Protein AF-A0AAQ0R6Y6-F1 (afdb_monomer)

Secondary structure (DSSP, 8-state):
--PPPGGG--HHHHHHHHHHHHHHHHHHHHHHHHHHHHHHHTTTTTTSS-SSHHHHHHHHSS--HHHHHHHHHHHHHHHH-HHHHHHHHTTSS-TTT--

Solvent-accessible surface area (backbone atoms only — not comparable to full-atom values): 5815 Å² total; per-residue (Å²): 130,90,74,75,58,79,91,78,47,54,82,64,52,47,52,49,53,50,54,50,51,52,50,52,49,49,55,53,51,53,54,49,28,55,53,50,33,51,41,61,79,64,54,69,59,71,90,70,87,54,94,43,70,31,57,45,47,29,76,73,47,93,53,51,60,67,58,28,42,51,48,49,50,49,19,50,48,34,68,75,35,55,72,57,32,52,33,39,74,72,65,77,41,60,83,86,70,79,117

Mean predicted aligned error: 6.96 Å

Sequence (99 aa):
MDSRDAWQLDGEDLKGEVLDLVRARHELQSRMVLLIVEIFSRDVLGGKGFRAIAQWLHGSTNLEIGECSLLVGLARLLMLEPVVGDAFHRGDVDALKAR

Foldseek 3Di:
DPDDPPVPADPVRNVVVVVVVVVVVLVVLLVLLVVLLVCVVVVVCPPVPDPDQLVVDVVVDVDDSVRSCLSNVLSVVCNVPVVVVVCSVVVVDRSVPPD

Radius of gyration: 16.64 Å; Cα contacts (8 Å, |Δi|>4): 47; chains: 1; bounding box: 43×27×48 Å

pLDDT: mean 83.59, std 12.18, range [40.22, 95.19]

Structure (mmCIF, N/CA/C/O backbone):
data_AF-A0AAQ0R6Y6-F1
#
_entry.id   AF-A0AAQ0R6Y6-F1
#
loop_
_atom_site.group_PDB
_atom_site.id
_atom_site.type_symbol
_atom_site.label_atom_id
_atom_site.label_alt_id
_atom_site.label_comp_id
_atom_site.label_asym_id
_atom_site.label_entity_id
_atom_site.label_seq_id
_atom_site.pdbx_PDB_ins_code
_atom_site.Cartn_x
_atom_site.Cartn_y
_atom_site.Cartn_z
_atom_site.occupancy
_atom_site.B_iso_or_equiv
_atom_site.auth_seq_id
_atom_site.auth_comp_id
_atom_site.auth_asym_id
_atom_site.auth_atom_id
_atom_site.pdbx_PDB_model_num
ATOM 1 N N . MET A 1 1 ? 11.297 -15.190 -9.694 1.00 51.53 1 MET A N 1
ATOM 2 C CA . MET A 1 1 ? 11.653 -14.425 -10.899 1.00 51.53 1 MET A CA 1
ATOM 3 C C . MET A 1 1 ? 13.164 -14.466 -10.959 1.00 51.53 1 MET A C 1
ATOM 5 O O . MET A 1 1 ? 13.778 -13.957 -10.029 1.00 51.53 1 MET A O 1
ATOM 9 N N . ASP A 1 2 ? 13.742 -15.181 -11.923 1.00 56.66 2 ASP A N 1
ATOM 10 C CA . ASP A 1 2 ? 15.182 -15.072 -12.180 1.00 56.66 2 ASP A CA 1
ATOM 11 C C . ASP A 1 2 ? 15.407 -13.672 -12.744 1.00 56.66 2 ASP A C 1
ATOM 13 O O . ASP A 1 2 ? 15.050 -13.391 -13.886 1.00 56.66 2 ASP A O 1
ATOM 17 N N . SER A 1 3 ? 15.878 -12.759 -11.897 1.00 67.50 3 SER A N 1
ATOM 18 C CA . SER A 1 3 ? 16.173 -11.395 -12.317 1.00 67.50 3 SER A CA 1
ATOM 19 C C . SER A 1 3 ? 17.495 -11.423 -13.065 1.00 67.50 3 SER A C 1
ATOM 21 O O . SER A 1 3 ? 18.527 -11.734 -12.470 1.00 67.50 3 SER A O 1
ATOM 23 N N . ARG A 1 4 ? 17.473 -11.088 -14.358 1.00 78.19 4 ARG A N 1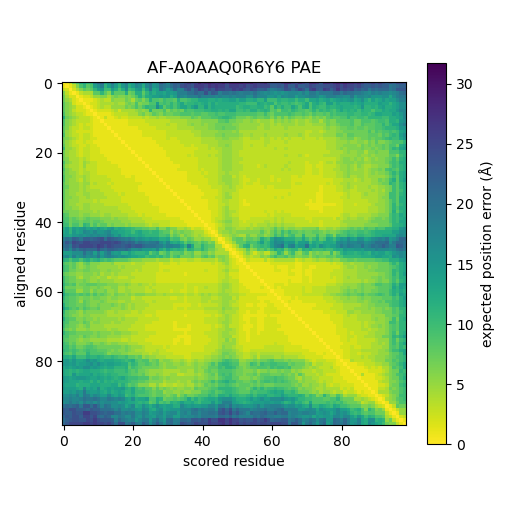
ATOM 24 C CA . ARG A 1 4 ? 18.697 -10.709 -15.073 1.00 78.19 4 ARG A CA 1
ATOM 25 C C . ARG A 1 4 ? 19.306 -9.493 -14.372 1.00 78.19 4 ARG A C 1
ATOM 27 O O . ARG A 1 4 ? 18.578 -8.654 -13.834 1.00 78.19 4 ARG A O 1
ATOM 34 N N . ASP A 1 5 ? 20.631 -9.403 -14.356 1.00 84.12 5 ASP A N 1
ATOM 35 C CA . ASP A 1 5 ? 21.291 -8.229 -13.787 1.00 84.12 5 ASP A CA 1
ATOM 36 C C . ASP A 1 5 ? 21.016 -7.003 -14.667 1.00 84.12 5 ASP A C 1
ATOM 38 O O . ASP A 1 5 ? 20.992 -7.108 -15.892 1.00 84.12 5 ASP A O 1
ATOM 42 N N . ALA A 1 6 ? 20.898 -5.813 -14.069 1.00 81.88 6 ALA A N 1
ATOM 43 C CA . ALA A 1 6 ? 20.572 -4.584 -14.802 1.00 81.88 6 ALA A CA 1
ATOM 44 C C . ALA A 1 6 ? 21.535 -4.268 -15.966 1.00 81.88 6 ALA A C 1
ATOM 46 O O . ALA A 1 6 ? 21.130 -3.664 -16.953 1.00 81.88 6 ALA A O 1
ATOM 47 N N . TRP A 1 7 ? 22.801 -4.694 -15.873 1.00 87.06 7 TRP A N 1
ATOM 48 C CA . TRP A 1 7 ? 23.801 -4.506 -16.931 1.00 87.06 7 TRP A CA 1
ATOM 49 C C . TRP A 1 7 ? 23.566 -5.392 -18.170 1.00 87.06 7 TRP A C 1
ATOM 51 O O . TRP A 1 7 ? 24.172 -5.146 -19.209 1.00 87.06 7 TRP A O 1
ATOM 61 N N . GLN A 1 8 ? 22.710 -6.414 -18.067 1.00 88.75 8 GLN A N 1
ATOM 62 C CA . GLN A 1 8 ? 22.388 -7.373 -19.133 1.00 88.75 8 GLN A CA 1
ATOM 63 C C . GLN A 1 8 ? 21.174 -6.957 -19.975 1.00 88.75 8 GLN A C 1
ATOM 65 O O . GLN A 1 8 ? 20.843 -7.638 -20.944 1.00 88.75 8 GLN A O 1
ATOM 70 N N . LEU A 1 9 ? 20.482 -5.889 -19.581 1.00 89.31 9 LEU A N 1
ATOM 71 C CA . LEU A 1 9 ? 19.238 -5.442 -20.193 1.00 89.31 9 LEU A CA 1
ATOM 72 C C . LEU A 1 9 ? 19.525 -4.331 -21.206 1.00 89.31 9 LEU A C 1
ATOM 74 O O . LEU A 1 9 ? 20.282 -3.400 -20.919 1.00 89.31 9 LEU A O 1
ATOM 78 N N . ASP A 1 10 ? 18.905 -4.408 -22.382 1.00 92.44 10 ASP A N 1
ATOM 79 C CA . ASP A 1 10 ? 18.883 -3.279 -23.309 1.00 92.44 10 ASP A CA 1
ATOM 80 C C . ASP A 1 10 ? 17.874 -2.198 -22.868 1.00 92.44 10 ASP A C 1
ATOM 82 O O . ASP A 1 10 ? 17.219 -2.296 -21.828 1.00 92.44 10 ASP A O 1
ATOM 86 N N . GLY A 1 11 ? 17.769 -1.113 -23.641 1.00 92.38 11 GLY A N 1
ATOM 87 C CA . GLY A 1 11 ? 16.923 0.026 -23.279 1.00 92.38 11 GLY A CA 1
ATOM 88 C C . GLY A 1 11 ? 15.419 -0.274 -23.218 1.00 92.38 11 GLY A C 1
ATOM 89 O O . GLY A 1 11 ? 14.716 0.393 -22.459 1.00 92.38 11 GLY A O 1
ATOM 90 N N . GLU A 1 12 ? 14.915 -1.237 -23.992 1.00 94.75 12 GLU A N 1
ATOM 91 C CA . GLU A 1 12 ? 13.500 -1.630 -23.948 1.00 94.75 12 GLU A CA 1
ATOM 92 C C . GLU A 1 12 ? 13.260 -2.669 -22.851 1.00 94.75 12 GLU A C 1
ATOM 94 O O . GLU A 1 12 ? 12.300 -2.535 -22.090 1.00 94.75 12 GLU A O 1
ATOM 99 N N . ASP A 1 13 ? 14.185 -3.614 -22.682 1.00 92.56 13 ASP A N 1
ATOM 100 C CA . ASP A 1 13 ? 14.182 -4.572 -21.578 1.00 92.56 13 ASP A CA 1
ATOM 101 C C . ASP A 1 13 ? 14.191 -3.857 -20.213 1.00 92.56 13 ASP A C 1
ATOM 103 O O . ASP A 1 13 ? 13.412 -4.204 -19.327 1.00 92.56 13 ASP A O 1
ATOM 107 N N . LEU A 1 14 ? 14.991 -2.794 -20.048 1.00 93.00 14 LEU A N 1
ATOM 108 C CA . LEU A 1 14 ? 15.006 -1.975 -18.827 1.00 93.00 14 LEU A CA 1
ATOM 109 C C . LEU A 1 14 ? 13.647 -1.333 -18.531 1.00 93.00 14 LEU A C 1
ATOM 111 O O . LEU A 1 14 ? 13.210 -1.304 -17.379 1.00 93.00 14 LEU A O 1
ATOM 115 N N . LYS A 1 15 ? 12.969 -0.801 -19.554 1.00 92.44 15 LYS A N 1
ATOM 116 C CA . LYS A 1 15 ? 11.631 -0.215 -19.386 1.00 92.44 15 LYS A CA 1
ATOM 117 C C . LYS A 1 15 ? 10.618 -1.291 -19.007 1.00 92.44 15 LYS A C 1
ATOM 119 O O . LYS A 1 15 ? 9.794 -1.044 -18.129 1.00 92.44 15 LYS A O 1
ATOM 124 N N . GLY A 1 16 ? 10.696 -2.460 -19.644 1.00 92.88 16 GLY A N 1
ATOM 125 C CA . GLY A 1 16 ? 9.860 -3.619 -19.339 1.00 92.88 16 GLY A CA 1
ATOM 126 C C . GLY A 1 16 ? 9.983 -4.037 -17.875 1.00 92.88 16 GLY A C 1
ATOM 127 O O . GLY A 1 16 ? 8.984 -4.043 -17.159 1.00 92.88 16 GLY A O 1
ATOM 128 N N . GLU A 1 17 ? 11.212 -4.254 -17.403 1.00 92.75 17 GLU A N 1
ATOM 129 C CA . GLU A 1 17 ? 11.489 -4.641 -16.013 1.00 92.75 17 GLU A CA 1
ATOM 130 C C . GLU A 1 17 ? 10.979 -3.596 -15.007 1.00 92.75 17 GLU A C 1
ATOM 132 O O . GLU A 1 17 ? 10.368 -3.941 -13.994 1.00 92.75 17 GLU A O 1
ATOM 137 N N . VAL A 1 18 ? 11.140 -2.296 -15.291 1.00 92.50 18 VAL A N 1
ATOM 138 C CA . VAL A 1 18 ? 10.580 -1.236 -14.433 1.00 92.50 18 VAL A CA 1
ATOM 139 C C . VAL A 1 18 ? 9.052 -1.306 -14.380 1.00 92.50 18 VAL A C 1
ATOM 141 O O . VAL A 1 18 ? 8.474 -1.196 -13.297 1.00 92.50 18 VAL A O 1
ATOM 144 N N . LEU A 1 19 ? 8.377 -1.488 -15.518 1.00 92.12 19 LEU A N 1
ATOM 145 C CA . LEU A 1 19 ? 6.916 -1.584 -15.560 1.00 92.12 19 LEU A CA 1
ATOM 146 C C . LEU A 1 19 ? 6.400 -2.828 -14.827 1.00 92.12 19 LEU A C 1
ATOM 148 O O . LEU A 1 19 ? 5.379 -2.747 -14.137 1.00 92.12 19 LEU A O 1
ATOM 152 N N . ASP A 1 20 ? 7.117 -3.944 -14.917 1.00 90.56 20 ASP A N 1
ATOM 153 C CA . ASP A 1 20 ? 6.777 -5.175 -14.209 1.00 90.56 20 ASP A CA 1
ATOM 154 C C . ASP A 1 20 ? 6.961 -5.025 -12.694 1.00 90.56 20 ASP A C 1
ATOM 156 O O . ASP A 1 20 ? 6.070 -5.397 -11.926 1.00 90.56 20 ASP A O 1
ATOM 160 N N . LEU A 1 21 ? 8.039 -4.374 -12.246 1.00 92.00 21 LEU A N 1
ATOM 161 C CA . LEU A 1 21 ? 8.233 -4.038 -10.834 1.00 92.00 21 LEU A CA 1
ATOM 162 C C . LEU A 1 21 ? 7.166 -3.067 -10.316 1.00 92.00 21 LEU A C 1
ATOM 164 O O . LEU A 1 21 ? 6.680 -3.228 -9.195 1.00 92.00 21 LEU A O 1
ATOM 168 N N . VAL A 1 22 ? 6.760 -2.075 -11.114 1.00 89.56 22 VAL A N 1
ATOM 169 C CA . VAL A 1 22 ? 5.669 -1.156 -10.753 1.00 89.56 22 VAL A CA 1
ATOM 170 C C . VAL A 1 22 ? 4.341 -1.906 -10.625 1.00 89.56 22 VAL A C 1
ATOM 172 O O . VAL A 1 22 ? 3.596 -1.646 -9.677 1.00 89.56 22 VAL A O 1
ATOM 175 N N . ARG A 1 23 ? 4.059 -2.868 -11.514 1.00 85.12 23 ARG A N 1
ATOM 176 C CA . ARG A 1 23 ? 2.873 -3.733 -11.420 1.00 85.12 23 ARG A CA 1
ATOM 177 C C . ARG A 1 23 ? 2.909 -4.588 -10.154 1.00 85.12 23 ARG A C 1
ATOM 179 O O . ARG A 1 23 ? 1.957 -4.552 -9.379 1.00 85.12 23 ARG A O 1
ATOM 186 N N . ALA A 1 24 ? 4.025 -5.266 -9.891 1.00 87.06 24 ALA A N 1
ATOM 187 C CA . ALA A 1 24 ? 4.197 -6.080 -8.689 1.00 87.06 24 ALA A CA 1
ATOM 188 C C . ALA A 1 24 ? 4.074 -5.239 -7.405 1.00 87.06 24 ALA A C 1
ATOM 190 O O . ALA A 1 24 ? 3.417 -5.644 -6.445 1.00 87.06 24 ALA A O 1
ATOM 191 N N . ARG A 1 25 ? 4.650 -4.028 -7.393 1.00 88.81 25 ARG A N 1
ATOM 192 C CA . ARG A 1 25 ? 4.494 -3.069 -6.291 1.00 88.81 25 ARG A CA 1
ATOM 193 C C . ARG A 1 25 ? 3.029 -2.707 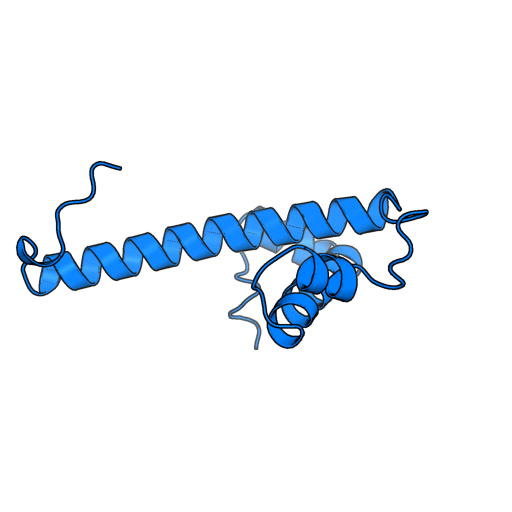-6.080 1.00 88.81 25 ARG A C 1
ATOM 195 O O . ARG A 1 25 ? 2.584 -2.695 -4.935 1.00 88.81 25 ARG A O 1
ATOM 202 N N . HIS A 1 26 ? 2.294 -2.413 -7.152 1.00 84.06 26 HIS A N 1
ATOM 203 C CA . HIS A 1 26 ? 0.872 -2.095 -7.068 1.00 84.06 26 HIS A CA 1
ATOM 204 C C . HIS A 1 26 ? 0.071 -3.266 -6.476 1.00 84.06 26 HIS A C 1
ATOM 206 O O . HIS A 1 26 ? -0.671 -3.063 -5.520 1.00 84.06 26 HIS A O 1
ATOM 212 N N . GLU A 1 27 ? 0.276 -4.496 -6.951 1.00 85.06 27 GLU A N 1
ATOM 213 C CA . GLU A 1 27 ? -0.406 -5.692 -6.433 1.00 85.06 27 GLU A CA 1
ATOM 214 C C . GLU A 1 27 ? -0.137 -5.921 -4.937 1.00 85.06 27 GLU A C 1
ATOM 216 O O . GLU A 1 27 ? -1.063 -6.142 -4.148 1.00 85.06 27 GLU A O 1
ATOM 221 N N . LEU A 1 28 ? 1.130 -5.816 -4.521 1.00 89.94 28 LEU A N 1
ATOM 222 C CA . LEU A 1 28 ? 1.525 -5.950 -3.119 1.00 89.94 28 LEU A CA 1
ATOM 223 C C . LEU A 1 28 ? 0.929 -4.839 -2.252 1.00 89.94 28 LEU A C 1
ATOM 225 O O . LEU A 1 28 ? 0.438 -5.110 -1.153 1.00 89.94 28 LEU A O 1
ATOM 229 N N . GLN A 1 29 ? 0.940 -3.600 -2.744 1.00 87.62 29 GLN A N 1
ATOM 230 C CA . GLN A 1 29 ? 0.367 -2.463 -2.035 1.00 87.62 29 GLN A CA 1
ATOM 231 C C . GLN A 1 29 ? -1.150 -2.614 -1.878 1.00 87.62 29 GLN A C 1
ATOM 233 O O . GLN A 1 29 ? -1.670 -2.394 -0.784 1.00 87.62 29 GLN A O 1
ATOM 238 N N . SER A 1 30 ? -1.850 -3.058 -2.921 1.00 84.12 30 SER A N 1
ATOM 239 C CA . SER A 1 30 ? -3.290 -3.306 -2.873 1.00 84.12 30 SER A CA 1
ATOM 240 C C . SER A 1 30 ? -3.642 -4.402 -1.873 1.00 84.12 30 SER A C 1
ATOM 242 O O . SER A 1 30 ? -4.500 -4.207 -1.012 1.00 84.12 30 SER A O 1
ATOM 244 N N . ARG A 1 31 ? -2.904 -5.518 -1.884 1.00 89.50 31 ARG A N 1
ATOM 245 C CA . ARG A 1 31 ? -3.062 -6.582 -0.884 1.00 89.50 31 ARG A CA 1
ATOM 246 C C . ARG A 1 31 ? -2.813 -6.082 0.541 1.00 89.50 31 ARG A C 1
ATOM 248 O O . ARG A 1 31 ? -3.547 -6.451 1.455 1.00 89.50 31 ARG A O 1
ATOM 255 N N . MET A 1 32 ? -1.793 -5.249 0.743 1.00 91.38 32 MET A N 1
ATOM 256 C CA . MET A 1 32 ? -1.488 -4.670 2.052 1.00 91.38 32 MET A CA 1
ATOM 257 C C . MET A 1 32 ? -2.637 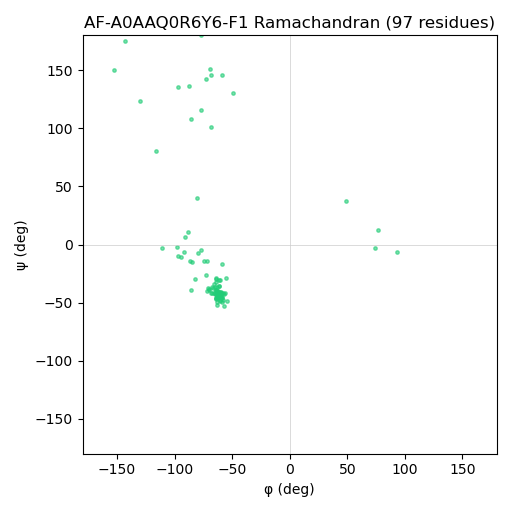-3.796 2.569 1.00 91.38 32 MET A C 1
ATOM 259 O O . MET A 1 32 ? -3.007 -3.918 3.734 1.00 91.38 32 MET A O 1
ATOM 263 N N . VAL A 1 33 ? -3.240 -2.965 1.714 1.00 90.44 33 VAL A N 1
ATOM 264 C CA . VAL A 1 33 ? -4.399 -2.129 2.074 1.00 90.44 33 VAL A CA 1
ATOM 265 C C . VAL A 1 33 ? -5.575 -2.989 2.538 1.00 90.44 33 VAL A C 1
ATOM 267 O O . VAL A 1 33 ? -6.153 -2.700 3.583 1.00 90.44 33 VAL A O 1
ATOM 270 N N . LEU A 1 34 ? -5.887 -4.078 1.830 1.00 88.75 34 LEU A N 1
ATOM 271 C CA . LEU A 1 34 ? -6.963 -4.998 2.221 1.00 88.75 34 LEU A CA 1
ATOM 272 C C . LEU A 1 34 ? -6.704 -5.659 3.580 1.00 88.75 34 LEU A C 1
ATOM 274 O O . LEU A 1 34 ? -7.600 -5.762 4.412 1.00 88.75 34 LEU A O 1
ATOM 278 N N . LEU A 1 35 ? -5.458 -6.046 3.855 1.00 92.19 35 LEU A N 1
ATOM 279 C CA . LEU A 1 35 ? -5.091 -6.577 5.168 1.00 92.19 35 LEU A CA 1
ATOM 280 C C . LEU A 1 35 ? -5.212 -5.518 6.274 1.00 92.19 35 LEU A C 1
ATOM 282 O O . LEU A 1 35 ? -5.587 -5.850 7.395 1.00 92.19 35 LEU A O 1
ATOM 286 N N . ILE A 1 36 ? -4.940 -4.246 5.975 1.00 92.25 36 ILE A N 1
ATOM 287 C CA . ILE A 1 36 ? -5.159 -3.147 6.924 1.00 92.25 36 ILE A CA 1
ATOM 288 C C . ILE A 1 36 ? -6.659 -2.942 7.196 1.00 92.25 36 ILE A C 1
ATOM 290 O O . ILE A 1 36 ? -7.019 -2.678 8.344 1.00 92.25 36 ILE A O 1
ATOM 294 N N . VAL A 1 37 ? -7.534 -3.108 6.194 1.00 90.38 37 VAL A N 1
ATOM 295 C CA . VAL A 1 37 ? -8.998 -3.120 6.401 1.00 90.38 37 VAL A CA 1
ATOM 296 C C . VAL A 1 37 ? -9.382 -4.215 7.396 1.00 90.38 37 VAL A C 1
ATOM 298 O O . VAL A 1 37 ? -10.055 -3.933 8.382 1.00 90.38 37 VAL A O 1
ATOM 301 N N . GLU A 1 38 ? -8.874 -5.434 7.222 1.00 90.69 38 GLU A N 1
ATOM 302 C CA . GLU A 1 38 ? -9.134 -6.532 8.162 1.00 90.69 38 GLU A CA 1
ATOM 303 C C . GLU A 1 38 ? -8.621 -6.235 9.578 1.00 90.69 38 GLU A C 1
ATOM 305 O O . GLU A 1 38 ? -9.269 -6.597 10.562 1.00 90.69 38 GLU A O 1
ATOM 310 N N . ILE A 1 39 ? -7.480 -5.547 9.706 1.00 90.50 39 ILE A N 1
ATOM 311 C CA . ILE A 1 39 ? -6.962 -5.111 11.009 1.00 90.50 39 ILE A CA 1
ATOM 312 C C . ILE A 1 39 ? -7.938 -4.140 11.688 1.00 90.50 39 ILE A C 1
ATOM 314 O O . ILE A 1 39 ? -8.149 -4.257 12.896 1.00 90.50 39 ILE A O 1
ATOM 318 N N . PHE A 1 40 ? -8.545 -3.215 10.932 1.00 86.25 40 PHE A N 1
ATOM 319 C CA . PHE A 1 40 ? -9.596 -2.332 11.443 1.00 86.25 40 PHE A CA 1
ATOM 320 C C . PHE A 1 40 ? -10.835 -3.115 11.874 1.00 86.25 40 PHE A C 1
ATOM 322 O O . PHE A 1 40 ? -11.293 -2.952 13.002 1.00 86.25 40 PHE A O 1
ATOM 329 N N . SER A 1 41 ? -11.365 -3.972 11.000 1.00 85.25 41 SER A N 1
ATOM 330 C CA . SER A 1 41 ? -12.620 -4.690 11.241 1.00 85.25 41 SER A CA 1
ATOM 331 C C . SER A 1 41 ? -12.542 -5.661 12.420 1.00 85.25 41 SER A C 1
ATOM 333 O O . SER A 1 41 ? -13.550 -5.908 13.076 1.00 85.25 41 SER A O 1
ATOM 335 N N . ARG A 1 42 ? -11.356 -6.213 12.698 1.00 88.44 42 ARG A N 1
ATOM 336 C CA . ARG A 1 42 ? -11.134 -7.194 13.772 1.00 88.44 42 ARG A CA 1
ATOM 337 C C . ARG A 1 42 ? -10.577 -6.590 15.067 1.00 88.44 42 ARG A C 1
ATOM 339 O O . ARG A 1 42 ? -10.355 -7.339 16.012 1.00 88.44 42 ARG A O 1
ATOM 346 N N . ASP A 1 43 ? -10.300 -5.284 15.094 1.00 83.50 43 ASP A N 1
ATOM 347 C CA . ASP A 1 43 ? -9.688 -4.558 16.222 1.00 83.50 43 ASP A CA 1
ATOM 348 C C . ASP A 1 43 ? -8.420 -5.232 16.809 1.00 83.50 43 ASP A C 1
ATOM 350 O O . ASP A 1 43 ? -8.158 -5.240 18.011 1.00 83.50 43 ASP A O 1
ATOM 354 N N . VAL A 1 44 ? -7.583 -5.825 15.948 1.00 81.81 44 VAL A N 1
ATOM 355 C CA . VAL A 1 44 ? -6.437 -6.669 16.374 1.00 81.81 44 VAL A CA 1
ATOM 356 C C . VAL A 1 44 ? -5.227 -5.881 16.885 1.00 81.81 44 VAL A C 1
ATOM 358 O O . VAL A 1 44 ? -4.229 -6.470 17.308 1.00 81.81 44 VAL A O 1
ATOM 361 N N . LEU A 1 45 ? -5.274 -4.550 16.819 1.00 78.19 45 LEU A N 1
ATOM 362 C CA . LEU A 1 45 ? -4.208 -3.681 17.322 1.00 78.19 45 LEU A CA 1
ATOM 363 C C . LEU A 1 45 ? -4.346 -3.356 18.813 1.00 78.19 45 LEU A C 1
ATOM 365 O O . LEU A 1 45 ? -3.367 -2.905 19.421 1.00 78.19 45 LEU A O 1
ATOM 369 N N . GLY A 1 46 ? -5.516 -3.620 19.407 1.00 68.69 46 GLY A N 1
ATOM 370 C CA . GLY A 1 46 ? -5.736 -3.495 20.842 1.00 68.69 46 GLY A CA 1
ATOM 371 C C . GLY A 1 46 ? -4.641 -4.210 21.646 1.00 68.69 46 GLY A C 1
ATOM 372 O O . GLY A 1 46 ? -4.286 -5.354 21.374 1.00 68.69 46 GLY A O 1
ATOM 373 N N . GLY A 1 47 ? -4.057 -3.512 22.624 1.00 65.00 47 GLY A N 1
ATOM 374 C CA . GLY A 1 47 ? -3.064 -4.080 23.547 1.00 65.00 47 GLY A CA 1
ATOM 375 C C . GLY A 1 47 ? -1.586 -3.927 23.160 1.00 65.00 47 GLY A C 1
ATOM 376 O O . GLY A 1 47 ? -0.731 -4.224 23.989 1.00 65.00 47 GLY A O 1
ATOM 377 N N . LYS A 1 48 ? -1.240 -3.410 21.969 1.00 66.38 48 LYS A N 1
ATOM 378 C CA . LYS A 1 48 ? 0.174 -3.234 21.550 1.00 66.38 48 LYS A CA 1
ATOM 379 C C . LYS A 1 48 ? 0.808 -1.876 21.890 1.00 66.38 48 LYS A C 1
ATOM 381 O O . LYS A 1 48 ? 1.914 -1.596 21.443 1.00 66.38 48 LYS A O 1
ATOM 386 N N . GLY A 1 49 ? 0.124 -1.009 22.639 1.00 67.88 49 GLY A N 1
ATOM 387 C CA . GLY A 1 49 ? 0.648 0.309 23.038 1.00 67.88 49 GLY A CA 1
ATOM 388 C C . GLY A 1 49 ? 0.684 1.373 21.927 1.00 67.88 49 GLY A C 1
ATOM 389 O O . GLY A 1 49 ? 1.005 2.528 22.201 1.00 67.88 49 GLY A O 1
ATOM 390 N N . PHE A 1 50 ? 0.307 1.029 20.694 1.00 75.62 50 PHE A N 1
ATOM 391 C CA . PHE A 1 50 ? 0.138 1.982 19.597 1.00 75.62 50 PHE A CA 1
ATOM 392 C C . PHE A 1 50 ? -1.280 2.557 19.596 1.00 75.62 50 PHE A C 1
ATOM 394 O O . PHE A 1 50 ? -2.251 1.820 19.747 1.00 75.62 50 PHE A O 1
ATOM 401 N N . ARG A 1 51 ? -1.411 3.874 19.389 1.00 75.44 51 ARG A N 1
ATOM 402 C CA . ARG A 1 51 ? -2.723 4.548 19.330 1.00 75.44 51 ARG A CA 1
ATOM 403 C C . ARG A 1 51 ? -3.363 4.497 17.939 1.00 75.44 51 ARG A C 1
ATOM 405 O O . ARG A 1 51 ? -4.546 4.789 17.810 1.0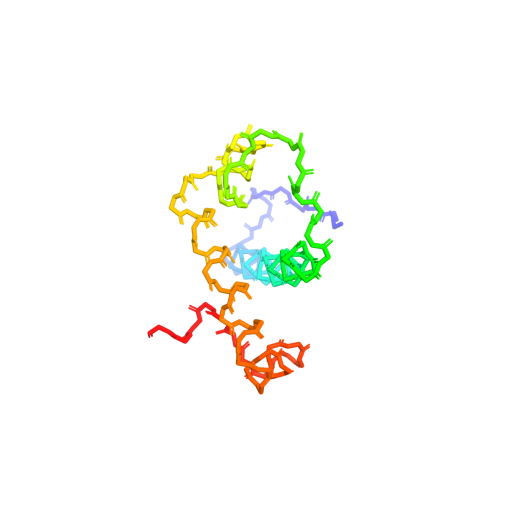0 75.44 51 ARG A O 1
ATOM 412 N N . ALA A 1 52 ? -2.591 4.162 16.903 1.00 86.44 52 ALA A N 1
ATOM 413 C CA . ALA A 1 52 ? -3.056 4.110 15.520 1.00 86.44 52 ALA A CA 1
ATOM 414 C C . ALA A 1 52 ? -2.253 3.112 14.671 1.00 86.44 52 ALA A C 1
ATOM 416 O O . ALA A 1 52 ? -1.048 2.950 14.868 1.00 86.44 52 ALA A O 1
ATOM 417 N N . ILE A 1 53 ? -2.901 2.526 13.656 1.00 90.81 53 ILE A N 1
ATOM 418 C CA . ILE A 1 53 ? -2.267 1.598 12.700 1.00 90.81 53 ILE A CA 1
ATOM 419 C C . ILE A 1 53 ? -1.051 2.234 12.012 1.00 90.81 53 ILE A C 1
ATOM 421 O O . ILE A 1 53 ? -0.014 1.594 11.888 1.00 90.81 53 ILE A O 1
ATOM 425 N N . ALA A 1 54 ? -1.142 3.509 11.620 1.00 92.69 54 ALA A N 1
ATOM 426 C CA . ALA A 1 54 ? -0.048 4.198 10.933 1.00 92.69 54 ALA A CA 1
ATOM 427 C C . ALA A 1 54 ? 1.212 4.312 11.809 1.00 92.69 54 ALA A C 1
ATOM 429 O O . ALA A 1 54 ? 2.322 4.157 11.314 1.00 92.69 54 ALA A O 1
ATOM 430 N N . GLN A 1 55 ? 1.042 4.523 13.118 1.00 92.12 55 GLN A N 1
ATOM 431 C CA . GLN A 1 55 ? 2.156 4.556 14.069 1.00 92.12 55 GLN A CA 1
ATOM 432 C C . GLN A 1 55 ? 2.767 3.169 14.264 1.00 92.12 55 GLN A C 1
ATOM 434 O O . GLN A 1 55 ? 3.984 3.049 14.349 1.00 92.12 55 GLN A O 1
ATOM 439 N N . TRP A 1 56 ? 1.930 2.129 14.313 1.00 93.25 56 TRP A N 1
ATOM 440 C CA . TRP A 1 56 ? 2.406 0.751 14.379 1.00 93.25 56 TRP A CA 1
ATOM 441 C C . TRP A 1 56 ? 3.215 0.370 13.131 1.00 93.25 56 TRP A C 1
ATOM 443 O O . TRP A 1 56 ? 4.309 -0.172 13.274 1.00 93.25 56 TRP A O 1
ATOM 453 N N . LEU A 1 57 ? 2.732 0.699 11.928 1.00 93.25 57 LEU A N 1
ATOM 454 C CA . LEU A 1 57 ? 3.458 0.461 10.675 1.00 93.25 57 LEU A CA 1
ATOM 455 C C . LEU A 1 57 ? 4.794 1.208 10.649 1.00 93.25 57 LEU A C 1
ATOM 457 O O . LEU A 1 57 ? 5.826 0.593 10.389 1.00 93.25 57 LEU A O 1
ATOM 461 N N . HIS A 1 58 ? 4.789 2.497 10.990 1.00 93.94 58 HIS A N 1
ATOM 462 C CA . HIS A 1 58 ? 6.000 3.313 11.022 1.00 93.94 58 HIS A CA 1
ATOM 463 C C . HIS A 1 58 ? 7.023 2.796 12.044 1.00 93.94 58 HIS A C 1
ATOM 465 O O . HIS A 1 58 ? 8.206 2.720 11.749 1.00 93.94 58 HIS A O 1
ATOM 471 N N . GLY A 1 59 ? 6.575 2.380 13.233 1.00 92.56 59 GLY A N 1
ATOM 472 C CA . GLY A 1 59 ? 7.458 1.821 14.259 1.00 92.56 59 GLY A CA 1
ATOM 473 C C . GLY A 1 59 ? 7.937 0.390 13.984 1.00 92.56 59 GLY A C 1
ATOM 474 O O . GLY A 1 59 ? 8.858 -0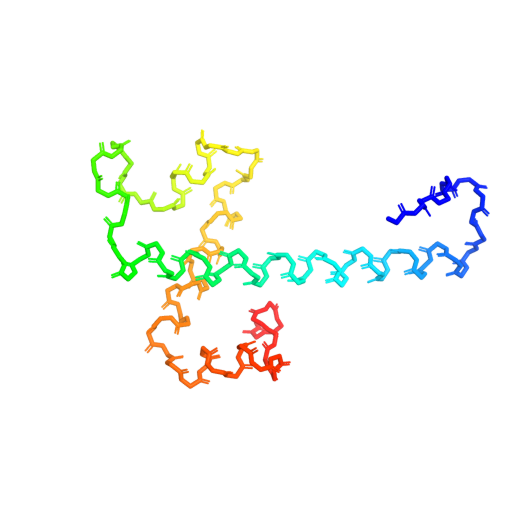.068 14.654 1.00 92.56 59 GLY A O 1
ATOM 475 N N . SER A 1 60 ? 7.319 -0.323 13.034 1.00 92.56 60 SER A N 1
ATOM 476 C CA . SER A 1 60 ? 7.627 -1.732 12.728 1.00 92.56 60 SER A CA 1
ATOM 477 C C . SER A 1 60 ? 8.300 -1.935 11.368 1.00 92.56 60 SER A C 1
ATOM 479 O O . SER A 1 60 ? 8.605 -3.069 11.002 1.00 92.56 60 SER A O 1
ATOM 481 N N . THR A 1 61 ? 8.486 -0.871 10.588 1.00 92.06 61 THR A N 1
ATOM 482 C CA . THR A 1 61 ? 9.018 -0.922 9.221 1.00 92.06 61 THR A CA 1
ATOM 483 C C . THR A 1 61 ? 9.914 0.288 8.960 1.00 92.06 61 THR A C 1
ATOM 485 O O . THR A 1 61 ? 9.999 1.190 9.785 1.00 92.06 61 THR A O 1
ATOM 488 N N . ASN A 1 62 ? 10.554 0.334 7.791 1.00 94.31 62 ASN A N 1
ATOM 489 C CA . ASN A 1 62 ? 11.305 1.511 7.345 1.00 94.31 62 ASN A CA 1
ATOM 490 C C . ASN A 1 62 ? 10.436 2.524 6.573 1.00 94.31 62 ASN A C 1
ATOM 492 O O . ASN A 1 62 ? 10.984 3.419 5.936 1.00 94.31 62 ASN A O 1
ATOM 496 N N . LEU A 1 63 ? 9.106 2.371 6.576 1.00 92.38 63 LEU A N 1
ATOM 497 C CA . LEU A 1 63 ? 8.206 3.289 5.878 1.00 92.38 63 LEU A CA 1
ATOM 498 C C . LEU A 1 63 ? 8.111 4.626 6.610 1.00 92.38 63 LEU A C 1
ATOM 500 O O . LEU A 1 63 ? 8.029 4.687 7.844 1.00 92.38 63 LEU A O 1
ATOM 504 N N . GLU A 1 64 ? 8.034 5.710 5.845 1.00 95.19 64 GLU A N 1
ATOM 505 C CA . GLU A 1 64 ? 7.799 7.027 6.420 1.00 95.19 64 GLU A CA 1
ATOM 506 C C . GLU A 1 64 ? 6.375 7.128 6.981 1.00 95.19 64 GLU A C 1
ATOM 508 O O . GLU A 1 64 ? 5.425 6.503 6.495 1.00 95.19 64 GLU A O 1
ATOM 513 N N . ILE A 1 65 ? 6.186 7.964 8.006 1.00 93.25 65 ILE A N 1
ATOM 514 C CA . ILE A 1 65 ? 4.863 8.141 8.619 1.00 93.25 65 ILE A CA 1
ATOM 515 C C . ILE A 1 65 ? 3.820 8.663 7.616 1.00 93.25 65 ILE A C 1
ATOM 517 O O . ILE A 1 65 ? 2.638 8.324 7.724 1.00 93.25 65 ILE A O 1
ATOM 521 N N . GLY A 1 66 ? 4.248 9.446 6.619 1.00 92.94 66 GLY A N 1
ATOM 522 C CA . GLY A 1 66 ? 3.394 9.917 5.528 1.00 92.94 66 GLY A CA 1
ATOM 523 C C . GLY A 1 66 ? 2.873 8.768 4.663 1.00 92.94 66 GLY A C 1
ATOM 524 O O . GLY A 1 66 ? 1.6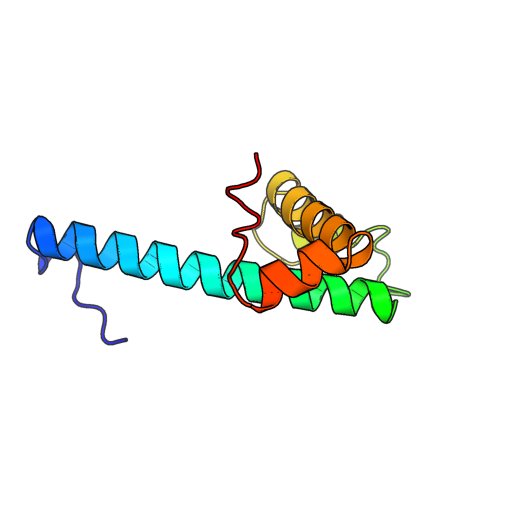69 8.677 4.425 1.00 92.94 66 GLY A O 1
ATOM 525 N N . GLU A 1 67 ? 3.749 7.838 4.279 1.00 91.62 67 GLU A N 1
ATOM 526 C CA . GLU A 1 67 ? 3.388 6.632 3.523 1.00 91.62 67 GLU A CA 1
ATOM 527 C C . GLU A 1 67 ? 2.439 5.738 4.326 1.00 91.62 67 GLU A C 1
ATOM 529 O O . GLU A 1 67 ? 1.398 5.307 3.825 1.00 91.62 67 GLU A O 1
ATOM 534 N N . CYS A 1 68 ? 2.742 5.530 5.611 1.00 93.94 68 CYS A N 1
ATOM 535 C CA . CYS A 1 68 ? 1.887 4.768 6.518 1.00 93.94 68 CYS A CA 1
ATOM 536 C C . CYS A 1 68 ? 0.491 5.396 6.641 1.00 93.94 68 CYS A C 1
ATOM 538 O O . CYS A 1 68 ? -0.519 4.692 6.643 1.00 93.94 68 CYS A O 1
ATOM 540 N N . SER A 1 69 ? 0.422 6.726 6.724 1.00 93.12 69 SER A N 1
ATOM 541 C CA . SER A 1 69 ? -0.843 7.458 6.825 1.00 93.12 69 SER A CA 1
ATOM 542 C C . SER A 1 69 ? -1.675 7.348 5.549 1.00 93.12 69 SER A C 1
ATOM 544 O O . SER A 1 69 ? -2.891 7.198 5.641 1.00 93.12 69 SER A O 1
ATOM 546 N N . LEU A 1 70 ? -1.042 7.356 4.371 1.00 91.81 70 LEU A N 1
ATOM 547 C CA . LEU A 1 70 ? -1.724 7.154 3.089 1.00 91.81 70 LEU A CA 1
ATOM 548 C C . LEU A 1 70 ? -2.335 5.753 2.983 1.00 91.81 70 LEU A C 1
ATOM 550 O O . LEU A 1 70 ? -3.511 5.628 2.646 1.00 91.81 70 LEU A O 1
ATOM 554 N N . 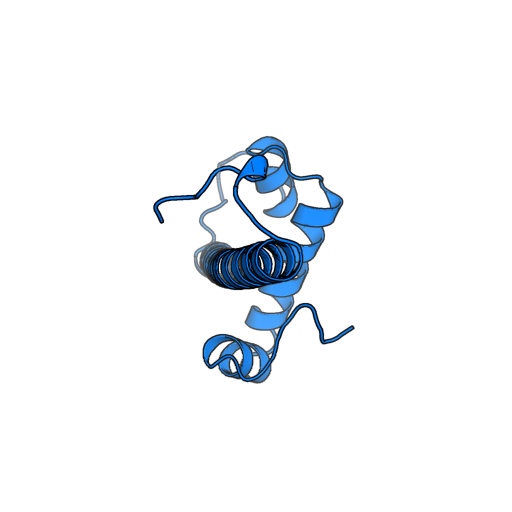LEU A 1 71 ? -1.576 4.709 3.332 1.00 91.75 71 LEU A N 1
ATOM 555 C CA . LEU A 1 71 ? -2.069 3.326 3.330 1.00 91.75 71 LEU A CA 1
ATOM 556 C C . LEU A 1 71 ? -3.274 3.151 4.258 1.00 91.75 71 LEU A C 1
ATOM 558 O O . LEU A 1 71 ? -4.281 2.549 3.887 1.00 91.75 71 LEU A O 1
ATOM 562 N N . VAL A 1 72 ? -3.183 3.714 5.462 1.00 92.69 72 VAL A N 1
ATOM 563 C CA . VAL A 1 72 ? -4.246 3.634 6.467 1.00 92.69 72 VAL A CA 1
ATOM 564 C C . VAL A 1 72 ? -5.459 4.480 6.07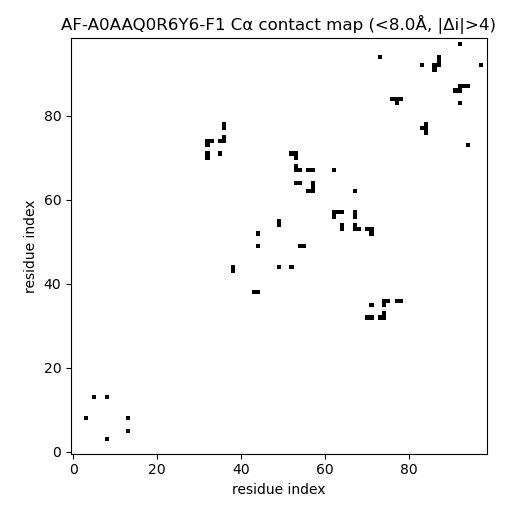7 1.00 92.69 72 VAL A C 1
ATOM 566 O O . VAL A 1 72 ? -6.591 4.057 6.306 1.00 92.69 72 VAL A O 1
ATOM 569 N N . GLY A 1 73 ? -5.248 5.655 5.481 1.00 91.38 73 GLY A N 1
ATOM 570 C CA . GLY A 1 73 ? -6.317 6.509 4.967 1.00 91.38 73 GLY A CA 1
ATOM 571 C C . GLY A 1 73 ? -7.103 5.825 3.854 1.00 91.38 73 GLY A C 1
ATOM 572 O O . GLY A 1 73 ? -8.332 5.810 3.892 1.00 91.38 73 GLY A O 1
ATOM 573 N N . LEU A 1 74 ? -6.401 5.178 2.924 1.00 89.62 74 LEU A N 1
ATOM 574 C CA . LEU A 1 74 ? -7.033 4.402 1.868 1.00 89.62 74 LEU A CA 1
ATOM 575 C C . LEU A 1 74 ? -7.813 3.205 2.426 1.00 89.62 74 LEU A C 1
ATOM 577 O O . LEU A 1 74 ? -8.966 3.009 2.060 1.00 89.62 74 LEU A O 1
ATOM 581 N N . ALA A 1 75 ? -7.238 2.441 3.356 1.00 91.12 75 ALA A N 1
ATOM 582 C CA . ALA A 1 75 ? -7.959 1.340 3.992 1.00 91.12 75 ALA A CA 1
ATOM 583 C C . ALA A 1 75 ? -9.248 1.822 4.687 1.00 91.12 75 ALA A C 1
ATOM 585 O O . ALA A 1 75 ? -10.301 1.209 4.535 1.00 91.12 75 ALA A O 1
ATOM 586 N N . ARG A 1 76 ? -9.206 2.966 5.388 1.00 90.31 76 ARG A N 1
ATOM 587 C CA . ARG A 1 76 ? -10.415 3.577 5.967 1.00 90.31 76 ARG A CA 1
ATOM 588 C C . ARG A 1 76 ? -11.444 3.943 4.900 1.00 90.31 76 ARG A C 1
ATOM 590 O O . ARG A 1 76 ? -12.620 3.678 5.115 1.00 90.31 76 ARG A O 1
ATOM 597 N N . LEU A 1 77 ? -11.020 4.527 3.779 1.00 89.38 77 LEU A N 1
ATOM 598 C CA . LEU A 1 77 ? -11.916 4.859 2.669 1.00 89.38 77 LEU A CA 1
ATOM 599 C C . LEU A 1 77 ? -12.624 3.607 2.140 1.00 89.38 77 LEU A C 1
ATOM 601 O O . LEU A 1 77 ? -13.844 3.609 2.048 1.00 89.38 77 LEU A O 1
ATOM 605 N N . LEU A 1 78 ? -11.886 2.528 1.861 1.00 86.38 78 LEU A N 1
ATOM 606 C CA . LEU A 1 78 ? -12.480 1.283 1.358 1.00 86.38 78 LEU A CA 1
ATOM 607 C C . LEU A 1 78 ? -13.431 0.630 2.372 1.00 86.38 78 LEU A C 1
ATOM 609 O O . LEU A 1 78 ? -14.412 0.010 1.976 1.00 86.38 78 LEU A O 1
ATOM 613 N N . MET A 1 79 ? -13.157 0.777 3.672 1.00 85.19 79 MET A N 1
ATOM 614 C CA . MET A 1 79 ? -14.039 0.288 4.735 1.00 85.19 79 MET A CA 1
ATOM 615 C C . MET A 1 79 ? -15.345 1.092 4.827 1.00 85.19 79 MET A C 1
ATOM 617 O O . MET A 1 79 ? -16.394 0.524 5.118 1.00 85.19 79 MET A O 1
ATOM 621 N N . LEU A 1 80 ? -15.277 2.412 4.627 1.00 87.62 80 LEU A N 1
ATOM 622 C CA . LEU A 1 80 ? -16.432 3.310 4.725 1.00 87.62 80 LEU A CA 1
ATOM 623 C C . LEU A 1 80 ? -17.272 3.333 3.440 1.00 87.62 80 LEU A C 1
ATOM 625 O O . LEU A 1 80 ? -18.483 3.515 3.518 1.00 87.62 80 LEU A O 1
ATOM 629 N N . GLU A 1 81 ? -16.647 3.108 2.285 1.00 87.19 81 GLU A N 1
ATOM 630 C CA . GLU A 1 81 ? -17.273 3.142 0.962 1.00 87.19 81 GLU A CA 1
ATOM 631 C C . GLU A 1 81 ? -17.228 1.748 0.305 1.00 87.19 81 GLU A C 1
ATOM 633 O O . GLU A 1 81 ? -16.371 1.484 -0.545 1.00 87.19 81 GLU A O 1
ATOM 638 N N . PRO A 1 82 ? -18.149 0.828 0.657 1.00 79.56 82 PRO A N 1
ATOM 639 C CA . PRO A 1 82 ? -18.089 -0.571 0.224 1.00 79.56 82 PRO A CA 1
ATOM 640 C C . PRO A 1 82 ? -18.159 -0.740 -1.298 1.00 79.56 82 PRO A C 1
ATOM 642 O O . PRO A 1 82 ? -17.523 -1.634 -1.842 1.00 79.56 82 PRO A O 1
ATOM 645 N N . VAL A 1 83 ? -18.846 0.158 -2.014 1.00 83.75 83 VAL A N 1
ATOM 646 C CA . VAL A 1 83 ? -18.886 0.146 -3.490 1.00 83.75 83 VAL A CA 1
ATOM 647 C C . VAL A 1 83 ? -17.494 0.389 -4.087 1.00 83.75 83 VAL A C 1
ATOM 649 O O . VAL A 1 83 ? -17.111 -0.260 -5.062 1.00 83.75 83 VAL A O 1
ATOM 652 N N . VAL A 1 84 ? -16.718 1.298 -3.487 1.00 79.88 84 VAL A N 1
ATOM 653 C CA . VAL A 1 84 ? -15.331 1.575 -3.885 1.00 79.88 84 VAL A CA 1
ATOM 654 C C . VAL A 1 84 ? -14.428 0.414 -3.473 1.00 79.88 84 VAL A C 1
ATOM 656 O O . VAL A 1 84 ? -13.578 0.001 -4.257 1.00 79.88 84 VAL A O 1
ATOM 659 N N . GLY A 1 85 ? -14.656 -0.160 -2.287 1.00 78.81 85 GLY A N 1
ATOM 660 C CA . GLY A 1 85 ? -14.007 -1.387 -1.822 1.00 78.81 85 GLY A CA 1
ATOM 661 C C . GLY A 1 85 ? -14.169 -2.552 -2.799 1.00 78.81 85 GLY A C 1
ATOM 662 O O . GLY A 1 85 ? -13.181 -3.187 -3.166 1.00 78.81 85 GLY A O 1
ATOM 663 N N . ASP A 1 86 ? -15.385 -2.805 -3.272 1.00 79.31 86 ASP A N 1
ATOM 664 C CA . ASP A 1 86 ? -15.690 -3.881 -4.215 1.00 79.31 86 ASP A CA 1
ATOM 665 C C . ASP A 1 86 ? -15.064 -3.639 -5.593 1.00 79.31 86 ASP A C 1
ATOM 667 O O . ASP A 1 86 ? -14.518 -4.558 -6.205 1.00 79.31 86 ASP A O 1
ATOM 671 N N . ALA A 1 87 ? -15.115 -2.398 -6.086 1.00 78.81 87 ALA A N 1
ATOM 672 C CA . ALA A 1 87 ? -14.476 -2.020 -7.344 1.00 78.81 87 ALA A CA 1
ATOM 673 C C . ALA A 1 87 ? -12.945 -2.157 -7.265 1.00 78.81 87 ALA A C 1
ATOM 675 O O . ALA A 1 87 ? -12.313 -2.658 -8.193 1.00 78.81 87 ALA A 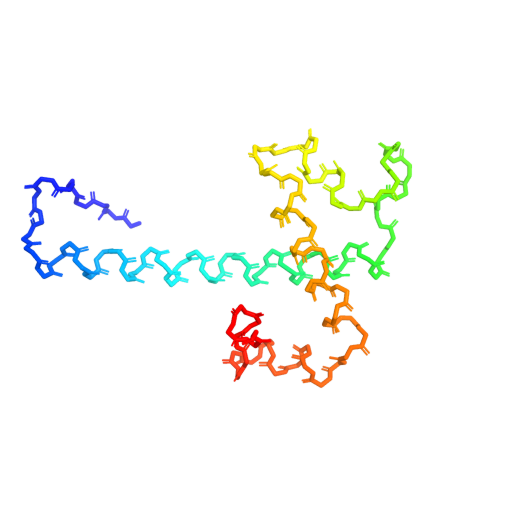O 1
ATOM 676 N N . PHE A 1 88 ? -12.352 -1.794 -6.128 1.00 77.00 88 PHE A N 1
ATOM 677 C CA . PHE A 1 88 ? -10.933 -1.997 -5.857 1.00 77.00 88 PHE A CA 1
ATOM 678 C C . PHE A 1 88 ? -10.559 -3.489 -5.825 1.00 77.00 88 PHE A C 1
ATOM 680 O O . PHE A 1 88 ? -9.577 -3.886 -6.446 1.00 77.00 88 PHE A O 1
ATOM 687 N N . HIS A 1 89 ? -11.368 -4.340 -5.182 1.00 72.62 89 HIS A N 1
ATOM 688 C CA . HIS A 1 89 ? -11.142 -5.793 -5.152 1.00 72.62 89 HIS A CA 1
ATOM 689 C C . HIS A 1 89 ? -11.187 -6.445 -6.535 1.00 72.62 89 HIS A C 1
ATOM 691 O O . HIS A 1 89 ? -10.444 -7.392 -6.789 1.00 72.62 89 HIS A O 1
ATOM 697 N N . ARG A 1 90 ? -12.055 -5.959 -7.426 1.00 74.38 90 ARG A N 1
ATOM 698 C CA . ARG A 1 90 ? -12.145 -6.449 -8.809 1.00 74.38 90 ARG A CA 1
ATOM 699 C C . ARG A 1 90 ? -11.061 -5.883 -9.730 1.00 74.38 90 ARG A C 1
ATOM 701 O O . ARG A 1 90 ? -10.945 -6.340 -10.861 1.00 74.38 90 ARG A O 1
ATOM 708 N N . GLY A 1 91 ? -10.261 -4.926 -9.251 1.00 70.94 91 GLY A N 1
ATOM 709 C CA . GLY A 1 91 ? -9.265 -4.219 -10.058 1.00 70.94 91 GLY A CA 1
ATOM 710 C C . GLY A 1 91 ? -9.863 -3.160 -10.991 1.00 70.94 91 GLY A C 1
ATOM 711 O O . GLY A 1 91 ? -9.160 -2.653 -11.861 1.00 70.94 91 GLY A O 1
ATOM 712 N N . ASP A 1 92 ? -11.140 -2.807 -10.804 1.00 69.25 92 ASP A N 1
ATOM 713 C CA . ASP A 1 92 ? -11.854 -1.806 -11.608 1.00 69.25 92 ASP A CA 1
ATOM 714 C C . ASP A 1 92 ? -11.388 -0.376 -11.277 1.00 69.25 92 ASP A C 1
ATOM 716 O O . ASP A 1 92 ? -11.496 0.532 -12.102 1.00 69.25 92 ASP A O 1
ATOM 720 N N . VAL A 1 93 ? -10.881 -0.159 -10.056 1.00 66.38 93 VAL A N 1
ATOM 721 C CA . VAL A 1 93 ? -10.412 1.144 -9.568 1.00 66.38 93 VAL A CA 1
ATOM 722 C C . VAL A 1 93 ? -9.023 1.000 -8.962 1.00 66.38 93 VAL A C 1
ATOM 724 O O . VAL A 1 93 ? -8.817 0.245 -8.016 1.00 66.38 93 VAL A O 1
ATOM 727 N N . ASP A 1 94 ? -8.076 1.781 -9.477 1.00 66.25 94 ASP A N 1
ATOM 728 C CA . ASP A 1 94 ? -6.753 1.938 -8.880 1.00 66.25 94 ASP A CA 1
ATOM 729 C C . ASP A 1 94 ? -6.823 3.038 -7.817 1.00 66.25 94 ASP A C 1
ATOM 731 O O . ASP A 1 94 ? -6.946 4.229 -8.121 1.00 66.25 94 ASP A O 1
ATOM 735 N N . ALA A 1 95 ? -6.753 2.634 -6.551 1.00 57.41 95 ALA A N 1
ATOM 736 C CA . ALA A 1 95 ? -6.847 3.540 -5.416 1.00 57.41 95 ALA A CA 1
ATOM 737 C C . ALA A 1 95 ? -5.777 4.647 -5.383 1.00 57.41 95 ALA A C 1
ATOM 739 O O . ALA A 1 95 ? -5.941 5.632 -4.666 1.00 57.41 95 ALA A O 1
ATOM 740 N N . LEU A 1 96 ? -4.688 4.507 -6.145 1.00 52.38 96 LEU A N 1
ATOM 741 C CA . LEU A 1 96 ? -3.629 5.515 -6.235 1.00 52.38 96 LEU A CA 1
ATOM 742 C C . LEU A 1 96 ? -3.801 6.475 -7.419 1.00 52.38 96 LEU A C 1
ATOM 744 O O . LEU A 1 96 ? -3.104 7.487 -7.472 1.00 52.38 96 LEU A O 1
ATOM 748 N N . LYS A 1 97 ? -4.727 6.192 -8.346 1.00 48.69 97 LYS A N 1
ATOM 749 C CA . LYS A 1 97 ? -5.065 7.073 -9.479 1.00 48.69 97 LYS A CA 1
ATOM 750 C C . LYS A 1 97 ? -6.296 7.944 -9.232 1.00 48.69 97 LYS A C 1
ATOM 752 O O . LYS A 1 97 ? -6.550 8.847 -10.019 1.00 48.69 97 LYS A O 1
ATOM 757 N N . ALA A 1 98 ? -7.042 7.705 -8.156 1.00 43.31 98 ALA A N 1
ATOM 758 C CA . ALA A 1 98 ? -8.226 8.481 -7.782 1.00 43.31 98 ALA A CA 1
ATOM 759 C C . ALA A 1 98 ? -7.880 9.803 -7.057 1.00 43.31 98 ALA A C 1
ATOM 761 O O . ALA A 1 98 ? -8.527 10.149 -6.068 1.00 43.31 98 ALA A O 1
ATOM 762 N N . ARG A 1 99 ? -6.833 10.509 -7.505 1.00 40.22 99 ARG A N 1
ATOM 763 C CA . ARG A 1 99 ? -6.387 11.783 -6.927 1.00 40.22 99 ARG A CA 1
ATOM 764 C C . ARG A 1 99 ? -6.646 12.951 -7.866 1.00 40.22 99 ARG A C 1
ATOM 766 O O . ARG A 1 99 ? -6.398 12.781 -9.078 1.00 40.22 99 ARG A O 1
#